Protein AF-A0A2U0TCN0-F1 (afdb_monomer)

Sequence (79 aa):
MEFYNIYFSAIRETIVSNLADGTSKLTIDKTSLSEYLIEYIPIDIQNSYVISHMEKYKKAMDELKQIKYKMNNDILSIL

Solvent-accessible surface area (backbone atoms only — not comparable to full-atom values): 4783 Å² total; per-residue (Å²): 111,71,52,56,58,52,50,52,61,72,46,38,67,59,52,45,71,74,56,44,43,65,93,92,58,74,44,65,56,70,66,62,63,72,69,55,85,72,86,86,74,60,68,68,59,45,50,50,50,41,60,73,54,42,55,61,51,52,52,52,51,52,52,50,51,51,51,52,52,49,55,57,51,54,56,61,73,75,108

Radius of gyration: 19.26 Å; Cα contacts (8 Å, |Δi|>4): 23; chains: 1; bounding box: 41×16×54 Å

Structure (mmCIF, N/CA/C/O backbone):
data_AF-A0A2U0TCN0-F1
#
_entry.id   AF-A0A2U0TCN0-F1
#
loop_
_atom_site.group_PDB
_atom_site.id
_atom_site.type_symbol
_atom_site.label_atom_id
_atom_site.label_alt_id
_atom_site.label_comp_id
_atom_site.label_asym_id
_atom_site.label_entity_id
_atom_site.label_seq_id
_atom_site.pdbx_PDB_ins_code
_atom_site.Cartn_x
_atom_site.Cartn_y
_atom_site.Cartn_z
_atom_site.occupancy
_atom_site.B_iso_or_equiv
_atom_site.auth_seq_id
_atom_site.auth_comp_id
_atom_site.auth_asym_id
_atom_site.auth_atom_id
_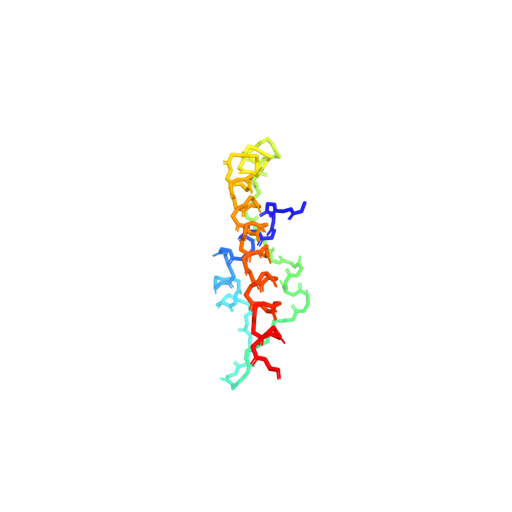atom_site.pdbx_PDB_model_num
ATOM 1 N N . MET A 1 1 ? -4.537 7.938 -4.780 1.00 72.12 1 MET A N 1
ATOM 2 C CA . MET A 1 1 ? -3.379 7.269 -4.139 1.00 72.12 1 MET A CA 1
ATOM 3 C C . MET A 1 1 ? -3.714 5.912 -3.526 1.00 72.12 1 MET A C 1
ATOM 5 O O . MET A 1 1 ? -2.799 5.133 -3.305 1.00 72.12 1 MET A O 1
ATOM 9 N N . GLU A 1 2 ? -4.986 5.590 -3.267 1.00 86.38 2 GLU A N 1
ATOM 10 C CA . GLU A 1 2 ? -5.353 4.343 -2.577 1.00 86.38 2 GLU A CA 1
ATOM 11 C C . GLU A 1 2 ? -4.965 3.075 -3.357 1.00 86.38 2 GLU A C 1
ATOM 13 O O . GLU A 1 2 ? -4.446 2.133 -2.765 1.00 86.38 2 GLU A O 1
ATOM 18 N N . PHE A 1 3 ? -5.110 3.097 -4.688 1.00 91.94 3 PHE A N 1
ATOM 19 C CA . PHE A 1 3 ? -4.626 2.029 -5.566 1.00 91.94 3 PHE A CA 1
ATOM 20 C C . PHE A 1 3 ? -3.127 1.761 -5.372 1.00 91.94 3 PHE A C 1
ATOM 22 O O . PHE A 1 3 ? -2.742 0.637 -5.072 1.00 91.94 3 PHE A O 1
ATOM 29 N N . TYR A 1 4 ? -2.287 2.799 -5.475 1.00 91.88 4 TYR A N 1
ATOM 30 C CA . TYR A 1 4 ? -0.835 2.656 -5.345 1.00 91.88 4 TYR A CA 1
ATOM 31 C C . TYR A 1 4 ? -0.404 2.171 -3.962 1.00 91.88 4 TYR A C 1
ATOM 33 O O . TYR A 1 4 ? 0.534 1.389 -3.876 1.00 91.88 4 TYR A O 1
ATOM 41 N N . ASN A 1 5 ? -1.107 2.552 -2.891 1.00 90.94 5 ASN A N 1
ATOM 42 C CA . ASN A 1 5 ? -0.828 1.999 -1.564 1.00 90.94 5 ASN A CA 1
ATOM 43 C C . ASN A 1 5 ? -0.983 0.474 -1.550 1.00 90.94 5 ASN A C 1
ATOM 45 O O . ASN A 1 5 ? -0.125 -0.223 -1.013 1.00 90.94 5 ASN A O 1
ATOM 49 N N . ILE A 1 6 ? -2.050 -0.050 -2.158 1.00 91.44 6 ILE A N 1
ATOM 50 C CA . ILE A 1 6 ? -2.283 -1.496 -2.241 1.00 91.44 6 ILE A CA 1
ATOM 51 C C . ILE A 1 6 ? -1.279 -2.142 -3.192 1.00 91.44 6 ILE A C 1
ATOM 53 O O . ILE A 1 6 ? -0.660 -3.138 -2.835 1.00 91.44 6 ILE A O 1
ATOM 57 N N . TYR A 1 7 ? -1.085 -1.553 -4.369 1.00 94.12 7 TYR A N 1
ATOM 58 C CA . TYR A 1 7 ? -0.180 -2.064 -5.390 1.00 94.12 7 TYR A CA 1
ATOM 59 C C . TYR A 1 7 ? 1.253 -2.194 -4.862 1.00 94.12 7 TYR A C 1
ATOM 61 O O . TYR A 1 7 ? 1.799 -3.293 -4.855 1.00 94.12 7 TYR A O 1
ATOM 69 N N . PHE A 1 8 ? 1.826 -1.120 -4.307 1.00 93.88 8 PHE A N 1
ATOM 70 C CA . PHE A 1 8 ? 3.162 -1.155 -3.707 1.00 93.88 8 PHE A CA 1
ATOM 71 C C . PHE A 1 8 ? 3.246 -2.087 -2.500 1.00 93.88 8 PHE A C 1
ATOM 73 O O . PHE A 1 8 ? 4.291 -2.695 -2.284 1.00 93.88 8 PHE A O 1
ATOM 80 N N . SER A 1 9 ? 2.165 -2.236 -1.727 1.00 93.31 9 SER A N 1
ATOM 81 C CA . SER A 1 9 ? 2.136 -3.225 -0.645 1.00 93.31 9 SER A CA 1
ATOM 82 C C . SER A 1 9 ? 2.207 -4.653 -1.188 1.00 93.31 9 SER A C 1
ATOM 84 O O . SER A 1 9 ? 2.901 -5.481 -0.605 1.00 93.31 9 SER A O 1
ATOM 86 N N . ALA A 1 10 ? 1.541 -4.929 -2.312 1.00 93.19 10 ALA A N 1
ATOM 87 C CA . ALA A 1 10 ? 1.526 -6.243 -2.945 1.00 93.19 10 ALA A CA 1
ATOM 88 C C . ALA A 1 10 ? 2.886 -6.616 -3.555 1.00 93.19 10 ALA A C 1
ATOM 90 O O . ALA A 1 10 ? 3.313 -7.759 -3.437 1.00 93.19 10 ALA A O 1
ATOM 91 N N . ILE A 1 11 ? 3.591 -5.654 -4.159 1.00 94.62 11 ILE A N 1
ATOM 92 C CA . ILE A 1 11 ? 4.909 -5.883 -4.782 1.00 94.62 11 ILE A CA 1
ATOM 93 C C . ILE A 1 11 ? 6.088 -5.576 -3.846 1.00 94.62 11 ILE A C 1
ATOM 95 O O . ILE A 1 11 ? 7.242 -5.556 -4.276 1.00 94.62 11 ILE A O 1
ATOM 99 N N . ARG A 1 12 ? 5.825 -5.325 -2.555 1.00 94.12 12 ARG A N 1
ATOM 100 C CA . ARG A 1 12 ? 6.839 -4.890 -1.584 1.00 94.12 12 ARG A CA 1
ATOM 101 C C . ARG A 1 12 ? 8.012 -5.858 -1.499 1.00 94.12 12 ARG A C 1
ATOM 103 O O . ARG A 1 12 ? 9.156 -5.417 -1.479 1.00 94.12 12 ARG A O 1
ATOM 110 N N . GLU A 1 13 ? 7.739 -7.156 -1.412 1.00 94.06 13 GLU A N 1
ATOM 111 C CA . GLU A 1 13 ? 8.787 -8.175 -1.286 1.00 94.06 13 GLU A CA 1
ATOM 112 C C . GLU A 1 13 ? 9.681 -8.216 -2.526 1.00 94.06 13 GLU A C 1
ATOM 114 O O . GLU A 1 13 ? 10.897 -8.306 -2.395 1.00 94.06 13 GLU A O 1
ATOM 119 N N . THR A 1 14 ? 9.100 -8.045 -3.714 1.00 94.06 14 THR A N 1
ATOM 120 C CA . THR A 1 14 ? 9.842 -7.943 -4.975 1.00 94.06 14 THR A CA 1
ATOM 121 C C . THR A 1 14 ? 10.724 -6.697 -5.013 1.00 94.06 14 THR A C 1
ATOM 123 O O . THR A 1 14 ? 11.902 -6.796 -5.344 1.00 94.06 14 THR A O 1
ATOM 126 N N . ILE A 1 15 ? 10.194 -5.534 -4.617 1.00 93.50 15 ILE A N 1
ATOM 127 C CA . ILE A 1 15 ? 10.976 -4.290 -4.530 1.00 93.50 15 ILE A CA 1
ATOM 128 C C . ILE 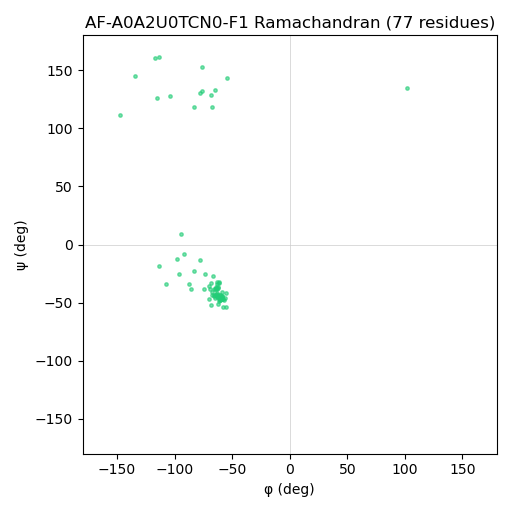A 1 15 ? 12.150 -4.470 -3.563 1.00 93.50 15 ILE A C 1
ATOM 130 O O . ILE A 1 15 ? 13.282 -4.129 -3.897 1.00 93.50 15 ILE A O 1
ATOM 134 N N . VAL A 1 16 ? 11.900 -5.036 -2.379 1.00 92.50 16 VAL A N 1
ATOM 135 C CA . VAL A 1 16 ? 12.943 -5.295 -1.377 1.00 92.50 16 VAL A CA 1
ATOM 136 C C . VAL A 1 16 ? 13.974 -6.285 -1.911 1.00 92.50 16 VAL A C 1
ATOM 138 O O . VAL A 1 16 ? 15.160 -6.018 -1.799 1.00 92.50 16 VAL A O 1
ATOM 141 N N . SER A 1 17 ? 13.558 -7.384 -2.538 1.00 91.44 17 SER A N 1
ATOM 142 C CA . SER A 1 17 ? 14.490 -8.367 -3.099 1.00 91.44 17 SER A CA 1
ATOM 143 C C . SER A 1 17 ? 15.385 -7.787 -4.195 1.00 91.44 17 SER A C 1
ATOM 145 O O . SER A 1 17 ? 16.513 -8.246 -4.350 1.00 91.44 17 SER A O 1
ATOM 147 N N . ASN A 1 18 ? 14.885 -6.826 -4.974 1.00 91.88 18 ASN A N 1
ATOM 148 C CA . ASN A 1 18 ? 15.622 -6.263 -6.104 1.00 91.88 18 ASN A CA 1
ATOM 149 C C . ASN A 1 18 ? 16.525 -5.092 -5.705 1.00 91.88 18 ASN A C 1
ATOM 151 O O . ASN A 1 18 ? 17.558 -4.894 -6.336 1.00 91.88 18 ASN A O 1
ATOM 155 N N . LEU A 1 19 ? 16.108 -4.290 -4.721 1.00 92.31 19 LEU A N 1
ATOM 156 C CA . LEU A 1 19 ? 16.756 -3.016 -4.396 1.00 92.31 19 LEU A CA 1
ATOM 157 C C . LEU A 1 19 ? 17.429 -2.983 -3.029 1.00 92.31 19 LEU A C 1
ATOM 159 O O . LEU A 1 19 ? 18.208 -2.070 -2.771 1.00 92.31 19 LEU A O 1
ATOM 163 N N . ALA A 1 20 ? 17.078 -3.888 -2.115 1.00 90.50 20 ALA A N 1
ATOM 164 C CA . ALA A 1 20 ? 17.624 -3.809 -0.774 1.00 90.50 20 ALA A CA 1
ATOM 165 C C . ALA A 1 20 ? 19.070 -4.302 -0.741 1.00 90.50 20 ALA A C 1
ATOM 167 O O . ALA A 1 20 ? 19.387 -5.390 -1.215 1.00 90.50 20 ALA A O 1
ATOM 168 N N . ASP A 1 21 ? 19.915 -3.503 -0.107 1.00 86.44 21 ASP A N 1
ATOM 169 C CA . ASP A 1 21 ? 21.315 -3.804 0.152 1.00 86.44 21 ASP A CA 1
ATOM 170 C C . ASP A 1 21 ? 21.576 -3.875 1.667 1.00 86.44 21 ASP A C 1
ATOM 172 O O . ASP A 1 21 ? 20.801 -3.356 2.480 1.00 86.44 21 ASP A 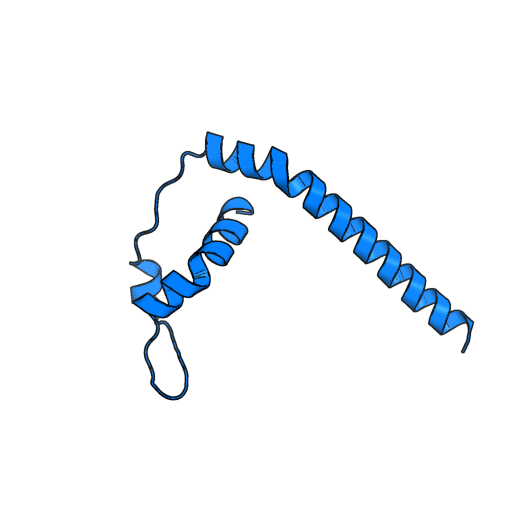O 1
ATOM 176 N N . GLY A 1 22 ? 22.676 -4.523 2.048 1.00 82.75 22 GLY A N 1
ATOM 177 C CA . GLY A 1 22 ? 23.096 -4.749 3.427 1.00 82.75 22 GLY A CA 1
ATOM 178 C C . GLY A 1 22 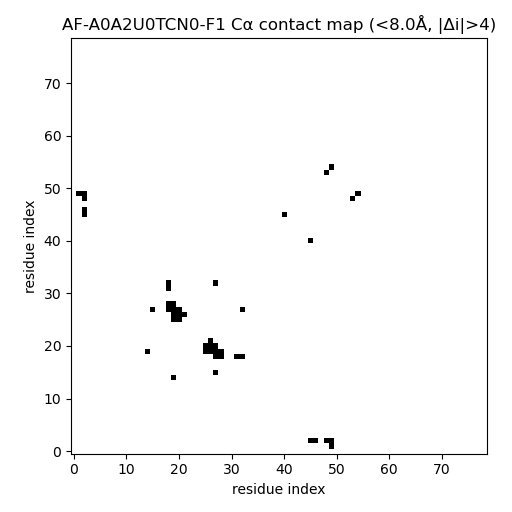? 22.806 -6.169 3.923 1.00 82.75 22 GLY A C 1
ATOM 179 O O . GLY A 1 22 ? 21.721 -6.713 3.758 1.00 82.75 22 GLY A O 1
ATOM 180 N N . THR A 1 23 ? 23.786 -6.781 4.588 1.00 71.88 23 THR A N 1
ATOM 181 C CA . THR A 1 23 ? 23.712 -8.184 5.036 1.00 71.88 23 THR A CA 1
ATOM 182 C C . THR A 1 23 ? 23.029 -8.353 6.394 1.00 71.88 23 THR A C 1
ATOM 184 O O . THR A 1 23 ? 22.271 -9.297 6.594 1.00 71.88 23 THR A O 1
ATOM 187 N N . SER A 1 24 ? 23.264 -7.427 7.329 1.00 81.44 24 SER A N 1
ATOM 188 C CA . SER A 1 24 ? 22.671 -7.462 8.679 1.00 81.44 24 SER A CA 1
ATOM 189 C C . SER A 1 24 ? 21.404 -6.612 8.808 1.00 81.44 24 SER A C 1
ATOM 191 O O . SER A 1 24 ? 20.579 -6.855 9.687 1.00 81.44 24 SER A O 1
ATOM 193 N N . LYS A 1 25 ? 21.252 -5.587 7.962 1.00 87.75 25 LYS A N 1
ATOM 194 C CA . LYS A 1 25 ? 20.085 -4.701 7.931 1.00 87.75 25 LYS A CA 1
ATOM 195 C C . LYS A 1 25 ? 19.844 -4.242 6.501 1.00 87.75 25 LYS A C 1
ATOM 197 O O . LYS A 1 25 ? 20.630 -3.466 5.973 1.00 87.75 25 LYS A O 1
ATOM 202 N N . LEU A 1 26 ? 18.743 -4.712 5.930 1.00 89.75 26 LEU A N 1
ATOM 203 C CA . LEU A 1 26 ? 18.321 -4.352 4.585 1.00 89.75 26 LEU A CA 1
ATOM 204 C C . LEU A 1 26 ? 17.901 -2.880 4.532 1.00 89.75 26 LEU A C 1
ATOM 206 O O . LEU A 1 26 ? 17.072 -2.426 5.328 1.00 89.75 26 LEU A O 1
ATOM 210 N N . THR A 1 27 ? 18.467 -2.146 3.582 1.00 91.69 27 THR A N 1
ATOM 211 C CA . THR A 1 27 ? 18.152 -0.743 3.304 1.00 91.69 27 THR A CA 1
ATOM 212 C C . THR A 1 27 ? 17.997 -0.529 1.808 1.00 91.69 27 THR A C 1
ATOM 214 O O . THR A 1 27 ? 18.696 -1.156 1.025 1.00 91.69 27 THR A O 1
ATOM 217 N N . ILE A 1 28 ? 17.081 0.355 1.420 1.00 92.44 28 ILE A N 1
ATOM 218 C CA . ILE A 1 28 ? 16.874 0.762 0.028 1.00 92.44 28 ILE A CA 1
ATOM 219 C C . ILE A 1 28 ? 17.232 2.240 -0.050 1.00 92.44 28 ILE A C 1
ATOM 221 O O . ILE A 1 28 ? 16.705 3.040 0.732 1.00 92.44 28 ILE A O 1
ATOM 225 N N . ASP A 1 29 ? 18.129 2.610 -0.957 1.00 93.56 29 ASP A N 1
ATOM 226 C CA . ASP A 1 29 ? 18.465 4.007 -1.175 1.00 93.56 29 ASP A CA 1
ATOM 227 C C . ASP A 1 29 ? 17.362 4.725 -1.969 1.00 93.56 29 ASP A C 1
ATOM 229 O O . ASP A 1 29 ? 16.585 4.149 -2.736 1.00 93.56 29 ASP A O 1
ATOM 233 N N . LYS A 1 30 ? 17.269 6.036 -1.751 1.00 93.75 30 LYS A N 1
ATOM 234 C CA . LYS A 1 30 ? 16.210 6.857 -2.340 1.00 93.75 30 LYS A CA 1
ATOM 235 C C . LYS A 1 30 ? 16.299 6.911 -3.868 1.00 93.75 30 LYS A C 1
ATOM 237 O O . LYS A 1 30 ? 15.256 6.963 -4.517 1.00 93.75 30 LYS A O 1
ATOM 242 N N . THR A 1 31 ? 17.512 6.946 -4.415 1.00 94.25 31 THR A N 1
ATOM 243 C CA . THR A 1 31 ? 17.740 7.103 -5.853 1.00 94.25 31 THR A CA 1
ATOM 244 C C . THR A 1 31 ? 17.265 5.855 -6.581 1.00 94.25 31 THR A C 1
ATOM 246 O O . THR A 1 31 ? 16.386 5.959 -7.435 1.00 94.25 31 THR A O 1
ATOM 249 N N . SER A 1 32 ? 17.715 4.674 -6.157 1.00 92.69 32 SER A N 1
ATOM 250 C CA . SER A 1 32 ? 17.302 3.408 -6.755 1.00 92.69 32 SER A CA 1
ATOM 251 C C . SER A 1 32 ? 15.810 3.146 -6.604 1.00 92.69 32 SER A C 1
ATOM 253 O O . SER A 1 32 ? 15.191 2.665 -7.548 1.00 92.69 32 SER A O 1
ATOM 255 N N . LEU A 1 33 ? 15.184 3.529 -5.483 1.00 93.00 33 LEU A N 1
ATOM 256 C CA . LEU A 1 33 ? 13.725 3.435 -5.369 1.00 93.00 33 LEU A CA 1
ATOM 257 C C . LEU A 1 33 ? 12.997 4.368 -6.350 1.00 93.00 33 LEU A C 1
ATOM 259 O O . LEU A 1 33 ? 11.962 3.988 -6.889 1.00 93.00 33 LEU A O 1
ATOM 263 N N . SER A 1 34 ? 13.511 5.580 -6.580 1.00 93.38 34 SER A N 1
ATOM 264 C CA . SER A 1 34 ? 12.890 6.544 -7.502 1.00 93.38 34 SER A CA 1
ATOM 265 C C . SER A 1 34 ? 13.070 6.192 -8.980 1.00 93.38 34 SER A C 1
ATOM 267 O O . SER A 1 34 ? 12.243 6.582 -9.800 1.00 93.38 34 SER A O 1
ATOM 269 N N . GLU A 1 35 ? 14.127 5.450 -9.307 1.00 95.19 35 GLU A N 1
ATOM 270 C CA . GLU A 1 35 ? 14.439 4.985 -10.663 1.00 95.19 35 GLU A CA 1
ATOM 271 C C . GLU A 1 35 ? 13.843 3.599 -10.962 1.00 95.19 35 GLU A C 1
ATOM 273 O O . GLU A 1 35 ? 13.862 3.147 -12.108 1.00 95.19 35 GLU A O 1
ATOM 278 N N . TYR A 1 36 ? 13.284 2.921 -9.952 1.00 93.75 36 TYR A N 1
ATOM 279 C CA . TYR A 1 36 ? 12.680 1.604 -10.108 1.00 93.75 36 TYR A CA 1
ATOM 280 C C . TYR A 1 36 ? 11.411 1.665 -10.961 1.00 93.75 36 TYR A C 1
ATOM 282 O O . TYR A 1 36 ? 10.414 2.299 -10.607 1.00 93.75 36 TYR A O 1
ATOM 290 N N . LEU A 1 37 ? 11.443 0.960 -12.090 1.00 93.81 37 LEU A N 1
ATOM 291 C CA . LEU A 1 37 ? 10.316 0.881 -13.008 1.00 93.81 37 LEU A CA 1
ATOM 292 C C . LEU A 1 37 ? 9.261 -0.090 -12.476 1.00 93.81 37 LEU A C 1
ATOM 294 O O . LEU A 1 37 ? 9.557 -1.237 -12.147 1.00 93.81 37 LEU A O 1
ATOM 298 N N . ILE A 1 38 ? 8.015 0.375 -12.452 1.00 93.62 38 ILE A N 1
ATOM 299 C CA . ILE A 1 38 ? 6.837 -0.436 -12.147 1.00 93.62 38 ILE A CA 1
ATOM 300 C C . ILE A 1 38 ? 5.939 -0.556 -13.370 1.00 93.62 38 ILE A C 1
ATOM 302 O O . ILE A 1 38 ? 6.006 0.256 -14.296 1.00 93.62 38 ILE A O 1
ATOM 306 N N . GLU A 1 39 ? 5.062 -1.553 -13.355 1.00 93.06 39 GLU A N 1
ATOM 307 C CA . GLU A 1 39 ? 4.065 -1.699 -14.405 1.00 93.06 39 GLU A CA 1
ATOM 308 C C . GLU A 1 39 ? 3.090 -0.521 -14.388 1.00 93.06 39 GLU A C 1
ATOM 310 O O . GLU A 1 39 ? 2.550 -0.129 -13.349 1.00 93.06 39 GLU A O 1
ATOM 315 N N . TYR A 1 40 ? 2.846 0.036 -15.572 1.00 93.19 40 TYR A N 1
ATOM 316 C CA . TYR A 1 40 ? 1.841 1.068 -15.741 1.00 93.19 40 TYR A CA 1
ATOM 317 C C . TYR A 1 40 ? 0.463 0.433 -15.910 1.00 93.19 40 TYR A C 1
ATOM 319 O O . TYR A 1 40 ? 0.200 -0.269 -16.887 1.00 93.19 40 TYR A O 1
ATOM 327 N N . ILE A 1 41 ? -0.436 0.740 -14.978 1.00 94.31 41 ILE A N 1
ATOM 328 C CA . ILE A 1 41 ? -1.836 0.326 -15.037 1.00 94.31 41 ILE A CA 1
ATOM 329 C C . ILE A 1 41 ? -2.692 1.531 -15.456 1.00 94.31 41 ILE A C 1
ATOM 331 O O . ILE A 1 41 ? -2.596 2.579 -14.816 1.00 94.31 41 ILE A O 1
ATOM 335 N N . PRO A 1 42 ? -3.543 1.424 -16.490 1.00 96.25 42 PRO A N 1
ATOM 336 C CA . PRO A 1 42 ? -4.468 2.486 -16.892 1.00 96.25 42 PRO A CA 1
ATOM 337 C C . PRO A 1 42 ? -5.378 2.991 -15.757 1.00 96.25 42 PRO A C 1
ATOM 339 O O . PRO A 1 42 ? -5.828 2.221 -14.906 1.00 96.25 42 PRO A O 1
ATOM 342 N N . ILE A 1 43 ? -5.656 4.300 -15.736 1.00 94.44 43 ILE A N 1
ATOM 343 C CA . ILE A 1 43 ? -6.375 4.978 -14.638 1.00 94.44 43 ILE A CA 1
ATOM 344 C C . ILE A 1 43 ? -7.807 4.464 -14.427 1.00 94.44 43 ILE A C 1
ATOM 346 O O . ILE A 1 43 ? -8.292 4.405 -13.299 1.00 94.44 43 ILE A O 1
ATOM 350 N N . ASP A 1 44 ? -8.483 4.063 -15.496 1.00 95.44 44 ASP A N 1
ATOM 351 C CA . ASP A 1 44 ? -9.811 3.453 -15.467 1.00 95.44 44 ASP A CA 1
ATOM 352 C C . ASP A 1 44 ? -9.799 2.116 -14.714 1.00 95.44 44 ASP A C 1
ATOM 354 O O . ASP A 1 44 ? -10.658 1.879 -13.861 1.00 95.44 44 ASP A O 1
ATOM 358 N N . ILE A 1 45 ? -8.770 1.292 -14.934 1.00 94.75 45 ILE A N 1
ATOM 359 C CA . ILE A 1 45 ? -8.576 0.025 -14.218 1.00 94.75 45 ILE A CA 1
ATOM 360 C C . ILE A 1 45 ? -8.254 0.287 -12.742 1.00 94.75 45 ILE A C 1
ATOM 362 O O . ILE A 1 45 ? -8.844 -0.347 -11.863 1.00 94.75 45 ILE A O 1
ATOM 366 N N . GLN A 1 46 ? -7.381 1.258 -12.452 1.00 93.44 46 GLN A N 1
ATOM 367 C CA . GLN A 1 46 ? -7.058 1.645 -11.072 1.00 93.44 46 GLN A CA 1
ATOM 368 C C . GLN A 1 46 ? -8.313 2.064 -10.294 1.00 93.44 46 GLN A C 1
ATOM 370 O O . GLN A 1 46 ? -8.548 1.604 -9.173 1.00 93.44 46 GLN A O 1
ATOM 375 N N . ASN A 1 47 ? -9.137 2.920 -10.902 1.00 93.06 47 ASN A N 1
ATOM 376 C CA . ASN A 1 47 ? -10.366 3.421 -10.295 1.00 93.06 47 ASN A CA 1
ATOM 377 C C . ASN A 1 47 ? -11.392 2.302 -10.102 1.00 93.06 47 ASN A C 1
ATOM 379 O O . ASN A 1 47 ? -11.984 2.196 -9.028 1.00 93.06 47 ASN A O 1
ATOM 383 N N . SER A 1 48 ? -11.562 1.438 -11.106 1.00 92.69 48 SER A N 1
ATOM 384 C C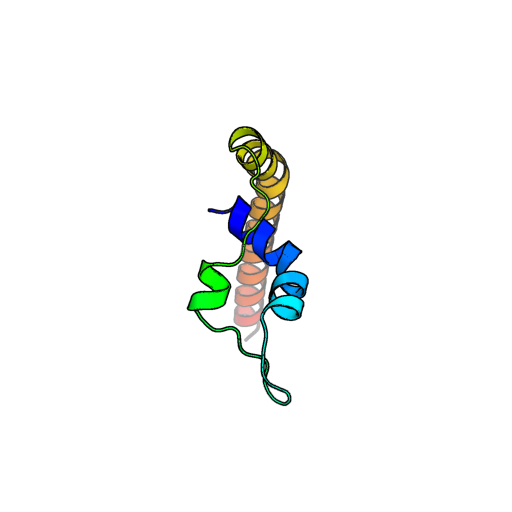A . SER A 1 48 ? -12.462 0.285 -11.025 1.00 92.69 48 SER A CA 1
ATOM 385 C C . SER A 1 48 ? -12.088 -0.646 -9.870 1.00 92.69 48 SER A C 1
ATOM 387 O O . SER A 1 48 ? -12.955 -1.039 -9.085 1.00 92.69 48 SER A O 1
ATOM 389 N N . TYR A 1 49 ? -10.793 -0.935 -9.691 1.00 91.38 49 TYR A N 1
ATOM 390 C CA . TYR A 1 49 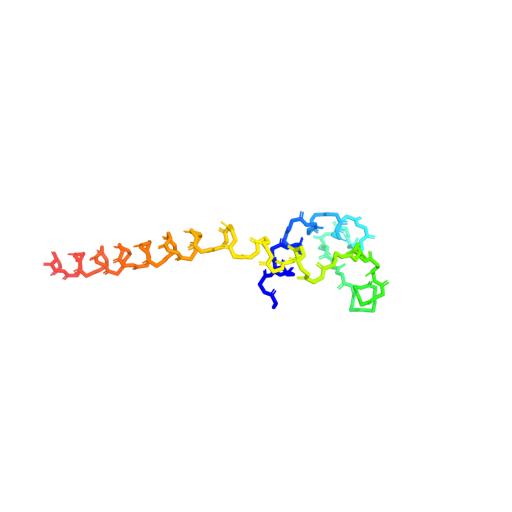? -10.306 -1.740 -8.570 1.00 91.38 49 TYR A CA 1
ATOM 391 C C . TYR A 1 49 ? -10.634 -1.093 -7.219 1.00 91.38 49 TYR A C 1
ATOM 393 O O . TYR A 1 49 ? -11.167 -1.752 -6.324 1.00 91.38 49 TYR A O 1
ATOM 401 N N . VAL A 1 50 ? -10.365 0.211 -7.084 1.00 89.94 50 VAL A N 1
ATOM 402 C CA . VAL A 1 50 ? -10.627 0.944 -5.841 1.00 89.94 50 VAL A CA 1
ATOM 403 C C . VAL A 1 50 ? -12.109 0.916 -5.482 1.00 89.94 50 VAL A C 1
ATOM 405 O O . VAL A 1 50 ? -12.451 0.592 -4.346 1.00 89.94 50 VAL A O 1
ATOM 408 N N . ILE A 1 51 ? -12.984 1.201 -6.444 1.00 88.81 51 ILE A N 1
ATOM 409 C CA . ILE A 1 51 ? -14.433 1.220 -6.225 1.00 88.81 51 ILE A CA 1
ATOM 410 C C . ILE A 1 51 ? -14.929 -0.173 -5.821 1.00 88.81 51 ILE A C 1
ATOM 412 O O . ILE A 1 51 ? -15.586 -0.328 -4.797 1.00 88.81 51 ILE A O 1
ATOM 416 N N . SER A 1 52 ? -14.572 -1.202 -6.589 1.00 85.75 52 SER A N 1
ATOM 417 C CA . SER A 1 52 ? -15.119 -2.552 -6.401 1.00 85.75 52 SER A CA 1
ATOM 418 C C . SER A 1 52 ? -14.638 -3.253 -5.126 1.00 85.75 52 SER A C 1
ATOM 420 O O . SER A 1 52 ? -15.407 -3.989 -4.502 1.00 85.75 52 SER A O 1
ATOM 422 N N . HIS A 1 53 ? -13.382 -3.041 -4.725 1.00 81.50 53 HIS A N 1
ATOM 423 C CA . HIS A 1 53 ? -12.767 -3.811 -3.640 1.00 81.50 53 HIS A CA 1
ATOM 424 C C . HIS A 1 53 ? -12.593 -3.004 -2.358 1.00 81.50 53 HIS A C 1
ATOM 426 O O . HIS A 1 53 ? -12.731 -3.559 -1.263 1.00 81.50 53 HIS A O 1
ATOM 432 N N . MET A 1 54 ? -12.321 -1.700 -2.450 1.00 82.44 54 MET A N 1
ATOM 433 C CA . MET A 1 54 ? -12.020 -0.948 -1.238 1.00 82.44 54 MET A CA 1
ATOM 434 C C . MET A 1 54 ? -13.239 -0.468 -0.475 1.00 82.44 54 MET A C 1
ATOM 436 O O . MET A 1 54 ? -13.118 -0.226 0.722 1.00 82.44 54 MET A O 1
ATOM 440 N N . GLU A 1 55 ? -14.399 -0.326 -1.110 1.00 82.12 55 GLU A N 1
ATOM 441 C CA . GLU A 1 55 ? -15.606 0.078 -0.387 1.00 82.12 55 GLU A CA 1
ATOM 442 C C . GLU A 1 55 ? -15.936 -0.929 0.727 1.00 82.12 55 GLU A C 1
ATOM 444 O O . GLU A 1 55 ? -16.137 -0.555 1.885 1.00 82.12 55 GLU A O 1
ATOM 449 N N . LYS A 1 56 ? -15.858 -2.229 0.411 1.00 83.00 56 LYS A N 1
ATOM 450 C CA . LYS A 1 56 ? -16.032 -3.314 1.388 1.00 83.00 56 LYS A CA 1
ATOM 451 C C . LYS A 1 56 ? -14.970 -3.276 2.485 1.00 83.00 56 LYS A C 1
ATOM 453 O O . LYS A 1 56 ? -15.297 -3.421 3.660 1.00 83.00 56 LYS A O 1
ATOM 458 N N . TYR A 1 57 ? -13.710 -3.056 2.108 1.00 84.62 57 TYR A N 1
ATOM 459 C CA . TYR A 1 57 ? -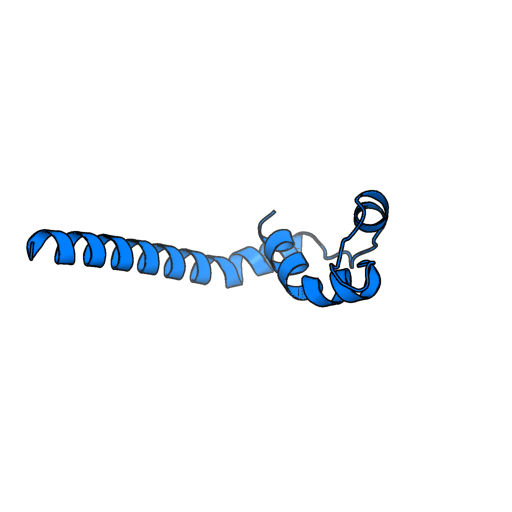12.602 -2.964 3.058 1.00 84.62 57 TYR A CA 1
ATOM 460 C C . TYR A 1 57 ? -12.766 -1.786 4.030 1.00 84.62 57 TYR A C 1
ATOM 462 O O . TYR A 1 57 ? -12.613 -1.960 5.238 1.00 84.62 57 TYR A O 1
ATOM 470 N N . LYS A 1 58 ? -13.130 -0.601 3.524 1.00 85.81 58 LYS A N 1
ATOM 471 C CA . LYS A 1 58 ? -13.381 0.596 4.341 1.00 85.81 58 LYS A CA 1
ATOM 472 C C . LYS A 1 58 ? -14.504 0.350 5.339 1.00 85.81 58 LYS A C 1
ATOM 474 O O . LYS A 1 58 ? -14.318 0.596 6.526 1.00 85.81 58 LYS A O 1
ATOM 479 N N . LYS A 1 59 ? -15.617 -0.229 4.880 1.00 89.81 59 LYS A N 1
ATOM 480 C CA . LYS A 1 59 ? -16.744 -0.566 5.751 1.00 89.81 59 LYS A CA 1
ATOM 481 C C . LYS A 1 59 ? -16.339 -1.521 6.878 1.00 89.81 59 LYS A C 1
ATOM 483 O O . LYS A 1 59 ? -16.640 -1.255 8.037 1.00 89.81 59 LYS A O 1
ATOM 488 N N . ALA A 1 60 ? -15.599 -2.584 6.559 1.00 91.69 60 ALA A N 1
ATOM 489 C CA . ALA A 1 60 ? -15.106 -3.523 7.566 1.00 91.69 60 ALA A CA 1
ATOM 490 C C . ALA A 1 60 ? -14.145 -2.858 8.573 1.00 91.69 60 ALA A C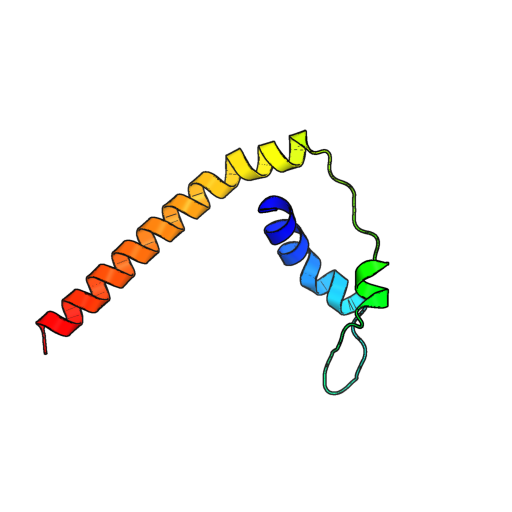 1
ATOM 492 O O . ALA A 1 60 ? -14.178 -3.166 9.764 1.00 91.69 60 ALA A O 1
ATOM 493 N N . MET A 1 61 ? -13.303 -1.926 8.116 1.00 91.38 61 MET A N 1
ATOM 494 C CA . MET A 1 61 ? -12.391 -1.181 8.987 1.00 91.38 61 MET A CA 1
ATOM 495 C C . MET A 1 61 ? -13.139 -0.247 9.945 1.00 91.38 61 MET A C 1
ATOM 497 O O . MET A 1 61 ? -12.790 -0.161 11.125 1.00 91.38 61 MET A O 1
ATOM 501 N N . ASP A 1 62 ? -14.181 0.425 9.457 1.00 94.56 62 ASP A N 1
ATOM 502 C CA . ASP A 1 62 ? -15.032 1.280 10.281 1.00 94.56 62 ASP A CA 1
ATOM 503 C C . ASP A 1 62 ? -15.798 0.459 11.323 1.00 94.56 62 ASP A C 1
ATOM 505 O O . ASP A 1 62 ? -15.807 0.818 12.501 1.00 94.56 62 ASP A O 1
ATOM 509 N N . GLU A 1 63 ? -16.363 -0.686 10.931 1.00 96.00 63 GLU A N 1
ATOM 510 C CA . GLU A 1 63 ? -17.003 -1.625 11.860 1.00 96.00 63 GLU A CA 1
ATOM 511 C C . GLU A 1 63 ? -16.020 -2.101 12.940 1.00 96.00 63 GLU A C 1
ATOM 513 O O . GLU A 1 63 ? -16.319 -2.021 14.133 1.00 96.00 63 GLU A O 1
ATOM 518 N N . LEU A 1 64 ? -14.804 -2.501 12.553 1.00 95.25 64 LEU A N 1
ATOM 519 C CA . LEU A 1 64 ? -13.755 -2.890 13.496 1.00 95.25 64 LEU A CA 1
ATOM 520 C C . LEU A 1 64 ? -13.411 -1.756 14.471 1.00 95.25 64 LEU A C 1
ATOM 522 O O . LEU A 1 64 ? -13.203 -2.001 15.661 1.00 95.25 64 LEU A O 1
ATOM 526 N N . LYS A 1 65 ? -13.346 -0.513 13.986 1.00 95.69 65 LYS A N 1
ATOM 527 C CA . LYS A 1 65 ? -13.064 0.661 14.818 1.00 95.69 65 LYS A CA 1
ATOM 528 C C . LYS A 1 65 ? -14.163 0.887 15.854 1.00 95.69 65 LYS A C 1
ATOM 530 O O . LYS A 1 65 ? -13.843 1.134 17.016 1.00 95.69 65 LYS A O 1
ATOM 535 N N . GLN A 1 66 ? -15.429 0.753 15.460 1.00 96.25 66 GLN A N 1
ATOM 536 C CA . GLN A 1 66 ? -16.568 0.867 16.376 1.00 96.25 66 GLN A CA 1
ATOM 537 C C . GLN A 1 66 ? -16.560 -0.247 17.427 1.00 96.25 66 GLN A C 1
ATOM 539 O O . GLN A 1 66 ? -16.735 0.024 18.614 1.00 96.25 66 GLN A O 1
ATOM 544 N N . ILE A 1 67 ? -16.280 -1.488 17.015 1.00 95.69 67 ILE A N 1
ATOM 545 C CA . ILE A 1 67 ? -16.167 -2.633 17.928 1.00 95.69 67 ILE A CA 1
ATOM 546 C C . ILE A 1 67 ? -15.048 -2.400 18.949 1.00 95.69 67 ILE A C 1
ATOM 548 O O . ILE A 1 67 ? -15.274 -2.558 20.147 1.00 95.69 67 ILE A O 1
ATOM 552 N N . LYS A 1 68 ? -13.862 -1.965 18.502 1.00 94.38 68 LYS A N 1
ATOM 553 C CA . LYS A 1 68 ? -12.737 -1.642 19.396 1.00 94.38 68 LYS A CA 1
ATOM 554 C C . LYS A 1 68 ? -13.083 -0.526 20.377 1.00 94.38 68 LYS A C 1
ATOM 556 O O . LYS A 1 68 ? -12.745 -0.627 21.551 1.00 94.38 68 LYS A O 1
ATOM 561 N N . TYR A 1 69 ? -13.749 0.526 19.905 1.00 94.75 69 TYR A N 1
ATOM 562 C CA . TYR A 1 69 ? -14.171 1.632 20.758 1.00 94.75 69 TYR A CA 1
ATOM 563 C C . TYR A 1 69 ? -15.147 1.164 21.842 1.00 94.75 69 TYR A C 1
ATOM 565 O O . TYR A 1 69 ? -14.940 1.453 23.018 1.00 94.75 69 TYR A O 1
ATOM 573 N N . LYS A 1 70 ? -16.161 0.379 21.461 1.00 94.38 70 LYS A N 1
ATOM 574 C CA . LYS A 1 70 ? -17.128 -0.180 22.407 1.00 94.38 70 LYS A CA 1
ATOM 575 C C . LYS A 1 70 ? -16.455 -1.088 23.435 1.00 94.38 70 LYS A C 1
ATOM 577 O O . LYS A 1 70 ? -16.629 -0.867 24.622 1.00 94.38 70 LYS A O 1
ATOM 582 N N . MET A 1 71 ? -15.614 -2.022 22.991 1.00 93.69 71 MET A N 1
ATOM 583 C CA . MET A 1 71 ? -14.858 -2.917 23.875 1.00 93.69 71 MET A CA 1
ATOM 584 C C . MET A 1 71 ? -14.008 -2.145 24.900 1.00 93.69 71 MET A C 1
ATOM 586 O O . MET A 1 71 ? -13.967 -2.511 26.072 1.00 93.69 71 MET A O 1
ATOM 590 N N . ASN A 1 72 ? -13.353 -1.061 24.471 1.00 93.44 72 ASN A N 1
ATOM 591 C CA . ASN A 1 72 ? -12.552 -0.215 25.356 1.00 93.44 72 ASN A CA 1
ATOM 592 C C . ASN A 1 72 ? -13.404 0.563 26.372 1.00 93.44 72 ASN A C 1
ATOM 594 O O . ASN A 1 72 ? -12.960 0.793 27.491 1.00 93.44 72 ASN A O 1
ATOM 598 N N . ASN A 1 73 ? -14.619 0.969 26.011 1.00 92.69 73 ASN A N 1
ATOM 599 C CA . ASN A 1 73 ? -15.532 1.592 26.968 1.00 92.69 73 ASN A CA 1
ATOM 600 C C . ASN A 1 73 ? -16.125 0.560 27.934 1.00 92.69 73 ASN A C 1
ATOM 602 O O . ASN A 1 73 ? -16.250 0.840 29.123 1.00 92.69 73 ASN A O 1
ATOM 606 N N . ASP A 1 74 ? -16.444 -0.636 27.439 1.00 92.62 74 ASP A N 1
ATOM 607 C CA . ASP A 1 74 ? -16.988 -1.723 28.247 1.00 92.62 74 ASP A CA 1
ATOM 608 C C . ASP A 1 74 ? -15.993 -2.116 29.355 1.00 92.62 74 ASP A C 1
ATOM 610 O O . ASP A 1 74 ? -16.393 -2.229 30.511 1.00 92.62 74 ASP A O 1
ATOM 614 N N . ILE A 1 75 ? -14.686 -2.226 29.062 1.00 89.12 75 ILE A N 1
ATOM 615 C CA . ILE A 1 75 ? -13.679 -2.521 30.102 1.00 89.12 75 ILE A CA 1
ATOM 616 C C . ILE A 1 75 ? -13.567 -1.404 31.148 1.00 89.12 75 ILE A C 1
ATOM 618 O O . ILE A 1 75 ? -13.427 -1.698 32.331 1.00 89.12 75 ILE A O 1
ATOM 622 N N . LEU A 1 76 ? -13.683 -0.134 30.743 1.00 87.75 76 LEU A N 1
ATOM 623 C CA . LEU A 1 76 ? -13.675 0.995 31.678 1.00 87.75 76 LEU A CA 1
ATOM 624 C C . LEU A 1 76 ? -14.908 1.008 32.586 1.00 87.75 76 LEU A C 1
ATOM 626 O O . LEU A 1 76 ? -14.828 1.527 33.688 1.00 87.75 76 LEU A O 1
ATOM 630 N N . SER A 1 77 ? -16.031 0.440 32.141 1.00 83.38 77 SER A N 1
ATOM 631 C CA . SER A 1 77 ? -17.256 0.350 32.945 1.00 83.38 77 SER A CA 1
ATOM 632 C C . SER A 1 77 ? -17.230 -0.754 34.010 1.00 83.38 77 SER A C 1
ATOM 634 O O . SER A 1 77 ? -18.104 -0.785 34.874 1.00 83.38 77 SER A O 1
ATOM 636 N N . ILE A 1 78 ? -16.256 -1.669 33.934 1.00 89.31 78 ILE A N 1
ATOM 637 C CA . ILE A 1 78 ? -16.071 -2.783 34.880 1.00 89.31 78 ILE A CA 1
ATOM 638 C C . ILE A 1 78 ? -15.009 -2.440 35.949 1.00 89.31 78 ILE A C 1
ATOM 640 O O . ILE A 1 78 ? -14.890 -3.156 36.943 1.00 89.31 78 ILE A O 1
ATOM 644 N N . LEU A 1 79 ? -14.246 -1.358 35.752 1.00 66.94 79 LEU A N 1
ATOM 645 C CA . LEU A 1 79 ? -13.263 -0.822 36.702 1.00 66.94 79 LEU A CA 1
ATOM 646 C C . LEU A 1 79 ? -13.907 0.206 37.641 1.00 66.94 79 LEU A C 1
ATOM 648 O O . LEU A 1 79 ? -13.508 0.215 38.827 1.00 66.94 79 LEU A O 1
#

Mean predicted aligned error: 6.04 Å

Secondary structure (DSSP, 8-state):
-HHHHHHHHHTHHHHHHH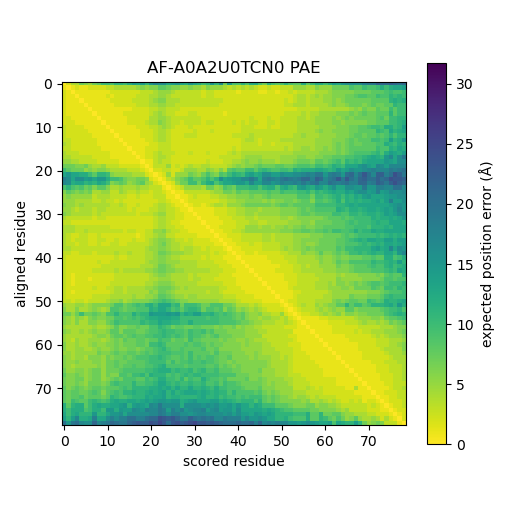H-B-SSS-B--HHHHHH---PPPPHHHHHHHIIIIIHHHHHHHHHHHHHHHHHHHHHHHH-

Foldseek 3Di:
DVLVVVVCVVCVVVCQVVAFDDDVDTDGDPVCVVVDDDDDDDPVVSVVCCVPPVVVVVVVVVVVVVVVVVVVVVVVVVD

pLDDT: mean 90.68, std 5.56, range [66.94, 96.25]

Nearest PDB structures (foldseek):
  7vru-assembly1_C  TM=7.222E-01  e=2.516E+00  Aquipseudomonas alcaligenes
  7eew-assembly1_A  TM=5.168E-01  e=4.248E+00  Vibrio vulnificus YJ016
  7aih-assembly1_Aw  TM=3.351E-01  e=2.922E+00  Leishmania major
  8q0m-assembly1_J  TM=4.087E-01  e=6.175E+00  Bos taurus

Organism: NCBI:txid1122935